Protein AF-A0A7S3EUC6-F1 (afdb_monomer_lite)

Radius of gyration: 15.71 Å; chains: 1; bounding box: 35×32×55 Å

Structure (mmCIF, N/CA/C/O backbone):
data_AF-A0A7S3EUC6-F1
#
_entry.id   AF-A0A7S3EUC6-F1
#
loop_
_atom_site.group_PDB
_atom_site.id
_atom_site.type_symbol
_atom_site.label_atom_id
_atom_site.label_alt_id
_atom_site.label_comp_id
_atom_site.label_asym_id
_atom_site.label_entity_id
_atom_site.label_seq_id
_atom_site.pdbx_PDB_ins_code
_atom_site.Cartn_x
_atom_site.Cartn_y
_atom_site.Cartn_z
_atom_site.occupancy
_atom_site.B_iso_or_equiv
_atom_site.auth_seq_id
_atom_site.auth_comp_id
_atom_site.auth_asym_id
_atom_site.auth_atom_id
_atom_site.pdbx_PDB_model_num
ATOM 1 N N . MET A 1 1 ? 3.595 4.310 39.193 1.00 38.81 1 MET A N 1
ATOM 2 C CA . MET A 1 1 ? 4.071 3.108 38.477 1.00 38.81 1 MET A CA 1
ATOM 3 C C . MET A 1 1 ? 2.846 2.295 38.071 1.00 38.81 1 MET A C 1
ATOM 5 O O . MET A 1 1 ? 2.489 1.336 38.738 1.00 38.81 1 MET A O 1
ATOM 9 N N . GLY A 1 2 ? 2.125 2.775 37.056 1.00 40.50 2 GLY A N 1
ATOM 10 C CA . GLY A 1 2 ? 0.986 2.085 36.451 1.00 40.50 2 GLY A CA 1
ATOM 11 C C . GLY A 1 2 ? 1.440 1.571 35.094 1.00 40.50 2 GLY A C 1
ATOM 12 O O . GLY A 1 2 ? 2.099 2.300 34.361 1.00 40.50 2 GLY A O 1
ATOM 13 N N . LYS A 1 3 ? 1.204 0.290 34.826 1.00 39.81 3 LYS A N 1
ATOM 14 C CA . LYS A 1 3 ? 1.539 -0.349 33.558 1.00 39.81 3 LYS A CA 1
ATOM 15 C C . LYS A 1 3 ? 0.552 0.155 32.504 1.00 39.81 3 LYS A C 1
ATOM 17 O O . LYS A 1 3 ? -0.562 -0.357 32.452 1.00 39.81 3 LYS A O 1
ATOM 22 N N . ASP A 1 4 ? 0.966 1.106 31.676 1.00 42.19 4 ASP A N 1
ATOM 23 C CA . ASP A 1 4 ? 0.314 1.341 30.388 1.00 42.19 4 ASP A CA 1
ATOM 24 C C . ASP A 1 4 ? 0.697 0.172 29.479 1.00 42.19 4 ASP A C 1
ATOM 26 O O . ASP A 1 4 ? 1.687 0.194 28.750 1.00 42.19 4 ASP A O 1
ATOM 30 N N . ALA A 1 5 ? -0.048 -0.924 29.620 1.00 48.75 5 ALA A N 1
ATOM 31 C CA . ALA A 1 5 ? -0.086 -1.955 28.607 1.00 48.75 5 ALA A CA 1
ATOM 32 C C . ALA A 1 5 ? -0.797 -1.328 27.407 1.00 48.75 5 ALA A C 1
ATOM 34 O O . ALA A 1 5 ? -2.018 -1.179 27.412 1.00 48.75 5 ALA A O 1
ATOM 35 N N . THR A 1 6 ? -0.018 -0.924 26.404 1.00 51.03 6 THR A N 1
ATOM 36 C CA . THR A 1 6 ? -0.490 -0.781 25.028 1.00 51.03 6 THR A CA 1
ATOM 37 C C . THR A 1 6 ? -1.442 -1.937 24.757 1.00 51.03 6 THR A C 1
ATOM 39 O O . THR A 1 6 ? -1.061 -3.101 24.896 1.00 51.03 6 THR A O 1
ATOM 42 N N . SER A 1 7 ? -2.703 -1.635 24.456 1.00 51.47 7 SER A N 1
ATOM 43 C CA . SER A 1 7 ? -3.644 -2.635 23.969 1.00 51.47 7 SER A CA 1
ATOM 44 C C . SER A 1 7 ? -2.971 -3.330 22.788 1.00 51.47 7 SER A C 1
ATOM 46 O O . SER A 1 7 ? -2.749 -2.697 21.755 1.00 51.47 7 SER A O 1
ATOM 48 N N . ASN A 1 8 ? -2.560 -4.587 22.965 1.00 54.47 8 ASN A N 1
ATOM 49 C CA . ASN A 1 8 ? -2.047 -5.422 21.886 1.00 54.47 8 ASN A CA 1
ATOM 50 C C . ASN A 1 8 ? -3.229 -5.695 20.953 1.00 54.47 8 ASN A C 1
ATOM 52 O O . ASN A 1 8 ? -3.894 -6.722 21.083 1.00 54.47 8 ASN A O 1
ATOM 56 N N . GLY A 1 9 ? -3.530 -4.726 20.085 1.00 60.31 9 GLY A N 1
ATOM 57 C CA . GLY A 1 9 ? -4.575 -4.840 19.084 1.00 60.31 9 GLY A CA 1
ATOM 58 C C . GLY A 1 9 ? -4.326 -6.101 18.276 1.00 60.31 9 GLY A C 1
ATOM 59 O O . GLY A 1 9 ? -3.192 -6.393 17.878 1.00 60.31 9 GLY A O 1
ATOM 60 N N . THR A 1 10 ? -5.368 -6.900 18.112 1.00 79.38 10 THR A N 1
ATOM 61 C CA . THR A 1 10 ? -5.256 -8.132 17.332 1.00 79.38 10 THR A CA 1
ATOM 62 C C . THR A 1 10 ? -5.448 -7.808 15.856 1.00 79.38 10 THR A C 1
ATOM 64 O O . THR A 1 10 ? -6.075 -6.811 15.503 1.00 79.38 10 THR A O 1
ATOM 67 N N . LEU A 1 11 ? -4.948 -8.666 14.963 1.00 85.31 11 LEU A N 1
ATOM 68 C CA . LEU A 1 11 ? -5.175 -8.501 13.523 1.00 85.31 11 LEU A CA 1
ATOM 69 C C . LEU A 1 11 ? -6.676 -8.399 13.181 1.00 85.31 11 LEU A C 1
ATOM 71 O O . LEU A 1 11 ? -7.027 -7.741 12.211 1.00 85.31 11 LEU A O 1
ATOM 75 N N . GLY A 1 12 ? -7.560 -8.986 13.995 1.00 86.44 12 GLY A N 1
ATOM 76 C CA . GLY A 1 12 ? -9.012 -8.939 13.814 1.00 86.44 12 GLY A CA 1
ATOM 77 C C . GLY A 1 12 ? -9.653 -7.556 13.980 1.00 86.44 12 GLY A C 1
ATOM 78 O O . GLY A 1 12 ? -10.800 -7.387 13.578 1.00 86.44 12 GLY A O 1
ATOM 79 N N . GLU A 1 13 ? -8.938 -6.579 14.540 1.00 88.94 13 GLU A N 1
ATOM 80 C CA . GLU A 1 13 ? -9.437 -5.215 14.774 1.00 88.94 13 GLU A CA 1
ATOM 81 C C . GLU A 1 13 ? -8.955 -4.214 13.713 1.00 88.94 13 GLU A C 1
ATOM 83 O O . GLU A 1 13 ? -9.444 -3.089 13.670 1.00 88.94 13 GLU A O 1
ATOM 88 N N . LEU A 1 14 ? -8.010 -4.611 12.852 1.00 94.88 14 LEU A N 1
ATOM 89 C CA . LEU A 1 14 ? -7.418 -3.738 11.839 1.00 94.88 14 LEU A CA 1
ATOM 90 C C . LEU A 1 14 ? -8.234 -3.740 10.554 1.00 94.88 14 LEU A C 1
ATOM 92 O O . LEU A 1 14 ? -8.537 -4.800 10.023 1.00 94.88 14 LEU A O 1
ATOM 96 N N . THR A 1 15 ? -8.473 -2.566 9.978 1.00 97.06 15 THR A N 1
ATOM 97 C CA . THR A 1 15 ? -8.939 -2.409 8.598 1.00 97.06 15 THR A CA 1
ATOM 98 C C . THR A 1 15 ? -7.741 -2.292 7.659 1.00 97.06 15 THR A C 1
ATOM 100 O O . THR A 1 15 ? -6.996 -1.311 7.694 1.00 97.06 15 THR A O 1
ATOM 103 N N . VAL A 1 16 ? -7.563 -3.286 6.7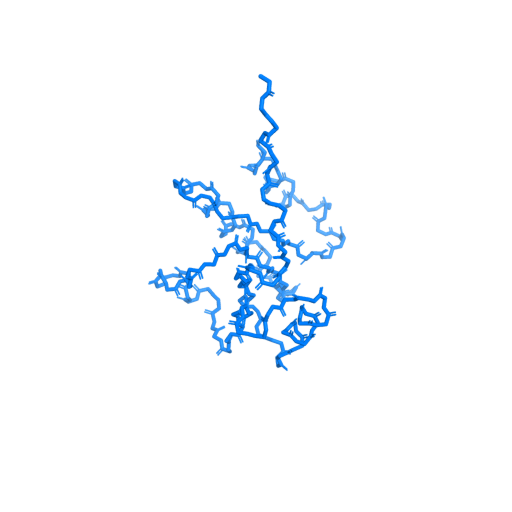90 1.00 96.75 16 VAL A N 1
ATOM 104 C CA . VAL A 1 16 ? -6.480 -3.343 5.801 1.00 96.75 16 VAL A CA 1
ATOM 105 C C . VAL A 1 16 ? -7.027 -3.008 4.421 1.00 96.75 16 VAL A C 1
ATOM 107 O O . VAL A 1 16 ? -7.946 -3.670 3.935 1.00 96.75 16 VAL A O 1
ATOM 110 N N . TYR A 1 17 ? -6.431 -2.016 3.764 1.00 96.75 17 TYR A N 1
ATOM 111 C CA . TYR A 1 17 ? -6.740 -1.672 2.378 1.00 96.75 17 TYR A CA 1
ATOM 112 C C . TYR A 1 17 ? -5.650 -2.183 1.441 1.00 96.75 17 TYR A C 1
ATOM 114 O O . TYR A 1 17 ? -4.504 -1.753 1.549 1.00 96.75 17 TYR A O 1
ATOM 122 N N . ASP A 1 18 ? -6.010 -3.076 0.515 1.00 95.56 18 ASP A N 1
ATOM 123 C CA . ASP A 1 18 ? -5.172 -3.430 -0.634 1.00 95.56 18 ASP A CA 1
ATOM 124 C C . ASP A 1 18 ? -5.826 -2.913 -1.921 1.00 95.56 18 ASP A C 1
ATOM 126 O O . ASP A 1 18 ? -6.868 -3.440 -2.330 1.00 95.56 18 ASP A O 1
ATOM 130 N N . PRO A 1 19 ? -5.237 -1.900 -2.580 1.00 94.69 19 PRO A N 1
ATOM 131 C CA . PRO A 1 19 ? -5.820 -1.307 -3.771 1.00 94.69 19 PRO A CA 1
ATOM 132 C C . PRO A 1 19 ? -5.616 -2.150 -5.039 1.00 94.69 19 PRO A C 1
ATOM 134 O O . PRO A 1 19 ? -6.146 -1.804 -6.093 1.00 94.69 19 PRO A O 1
ATOM 137 N N . TYR A 1 20 ? -4.826 -3.226 -4.982 1.00 92.81 20 TYR A N 1
ATOM 138 C CA . TYR A 1 20 ? -4.527 -4.062 -6.138 1.00 92.81 20 TYR A CA 1
ATOM 139 C C . TYR A 1 20 ? -5.369 -5.336 -6.101 1.00 92.81 20 TYR A C 1
ATOM 141 O O . TYR A 1 20 ? -5.058 -6.332 -5.444 1.00 92.81 20 TYR A O 1
ATOM 149 N N . TYR A 1 21 ? -6.492 -5.303 -6.819 1.00 91.06 21 TYR A N 1
ATOM 150 C CA . TYR A 1 21 ? -7.432 -6.417 -6.856 1.00 91.06 21 TYR A CA 1
ATOM 151 C C . TYR A 1 21 ? -6.819 -7.688 -7.450 1.00 91.06 21 TYR A C 1
ATOM 153 O O . TYR A 1 21 ? -6.329 -7.706 -8.578 1.00 91.06 21 TYR A O 1
ATOM 161 N N . CYS A 1 22 ? -6.906 -8.789 -6.701 1.00 86.62 22 CYS A N 1
ATOM 162 C CA . CYS A 1 22 ? -6.316 -10.080 -7.070 1.00 86.62 22 CYS A CA 1
ATOM 163 C C . CYS A 1 22 ? -7.325 -11.240 -6.991 1.00 86.62 22 CYS A C 1
ATOM 165 O O . CYS A 1 22 ? -6.996 -12.343 -6.538 1.00 86.62 22 CYS A O 1
ATOM 167 N N . GLN A 1 23 ? -8.582 -10.990 -7.383 1.00 90.38 23 GLN A N 1
ATOM 168 C CA . GLN A 1 23 ? -9.667 -11.986 -7.339 1.00 90.38 23 GLN A CA 1
ATOM 169 C C . GLN A 1 23 ? -9.837 -12.610 -5.934 1.00 90.38 23 GLN A C 1
ATOM 171 O O . GLN A 1 23 ? -10.041 -13.816 -5.751 1.00 90.38 23 GLN A O 1
ATOM 176 N N . GLY A 1 24 ? -9.687 -11.768 -4.905 1.00 87.38 24 GLY A N 1
ATOM 177 C CA . GLY A 1 24 ? -9.844 -12.136 -3.497 1.00 87.38 24 GLY A CA 1
ATOM 178 C C . GLY A 1 24 ? -8.702 -12.962 -2.896 1.00 87.38 24 GLY A C 1
ATOM 179 O O . GLY A 1 24 ? -8.850 -13.457 -1.780 1.00 87.38 24 GLY A O 1
ATOM 180 N N . SER A 1 25 ? -7.573 -13.136 -3.591 1.00 91.81 25 SER A N 1
ATOM 181 C CA . SER A 1 25 ? -6.445 -13.929 -3.076 1.00 91.81 25 SER A CA 1
ATOM 182 C C . SER A 1 25 ? -5.836 -13.327 -1.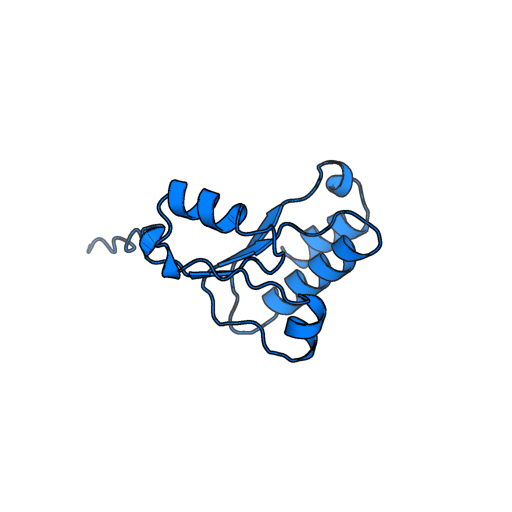809 1.00 91.81 25 SER A C 1
ATOM 184 O O . SER A 1 25 ? -5.644 -14.050 -0.833 1.00 91.81 25 SER A O 1
ATOM 186 N N . VAL A 1 26 ? -5.621 -12.007 -1.779 1.00 92.69 26 VAL A N 1
ATOM 187 C CA . VAL A 1 26 ? -5.103 -11.313 -0.590 1.00 92.69 26 VAL A CA 1
ATOM 188 C C . VAL A 1 26 ? -6.091 -11.402 0.568 1.00 92.69 26 VAL A C 1
ATOM 190 O O . VAL A 1 26 ? -5.690 -11.658 1.697 1.00 92.69 26 VAL A O 1
ATOM 193 N N . ARG A 1 27 ? -7.394 -11.291 0.280 1.00 93.94 27 ARG A N 1
ATOM 194 C CA . ARG A 1 27 ? -8.453 -11.384 1.287 1.00 93.94 27 ARG A CA 1
ATOM 195 C C . ARG A 1 27 ? -8.436 -12.740 1.980 1.00 93.94 27 ARG A C 1
ATOM 197 O O . ARG A 1 27 ? -8.376 -12.794 3.201 1.00 93.94 27 ARG A O 1
ATOM 204 N N . ARG A 1 28 ? -8.389 -13.832 1.206 1.00 95.19 28 ARG A N 1
ATOM 205 C CA . ARG A 1 28 ? -8.264 -15.195 1.754 1.00 95.19 28 ARG A CA 1
ATOM 206 C C . ARG A 1 28 ? -6.988 -15.366 2.580 1.00 95.19 28 ARG A C 1
ATOM 208 O O . ARG A 1 28 ? -7.040 -15.975 3.643 1.00 95.19 28 ARG A O 1
ATOM 215 N N . ALA A 1 29 ? -5.862 -14.828 2.108 1.00 94.44 29 ALA A N 1
ATOM 216 C CA . ALA A 1 29 ? -4.590 -14.921 2.819 1.00 94.44 29 ALA A CA 1
ATOM 217 C C . ALA A 1 29 ? -4.625 -14.183 4.167 1.00 94.44 29 ALA A C 1
ATOM 219 O O . ALA A 1 29 ? -4.258 -14.761 5.185 1.00 94.44 29 ALA A O 1
ATOM 220 N N . LEU A 1 30 ? -5.111 -12.939 4.194 1.00 94.12 30 LEU A N 1
ATOM 221 C CA . LEU A 1 30 ? -5.186 -12.134 5.415 1.00 94.12 30 LEU A CA 1
ATOM 222 C C . LEU A 1 30 ? -6.179 -12.709 6.429 1.00 94.12 30 LEU A C 1
ATOM 224 O O . LEU A 1 30 ? -5.880 -12.748 7.620 1.00 94.12 30 LEU A O 1
ATOM 228 N N . VAL A 1 31 ? -7.323 -13.217 5.968 1.00 94.38 31 VAL A N 1
ATOM 229 C CA . VAL A 1 31 ? -8.288 -13.911 6.836 1.00 94.38 31 VAL A CA 1
ATOM 230 C C . VAL A 1 31 ? -7.671 -15.171 7.436 1.00 94.38 31 VAL A C 1
ATOM 232 O O . VAL A 1 31 ? -7.800 -15.408 8.634 1.00 94.38 31 VAL A O 1
ATOM 235 N N . GLY A 1 32 ? -6.909 -15.932 6.645 1.00 94.88 32 GLY A N 1
ATOM 236 C CA . GLY A 1 32 ? -6.138 -17.075 7.140 1.00 94.88 32 GLY A CA 1
ATOM 237 C C . GLY A 1 32 ? -5.081 -16.714 8.193 1.00 94.88 32 GLY A C 1
ATOM 238 O O . GLY A 1 32 ? -4.725 -17.565 9.003 1.00 94.88 32 GLY A O 1
ATOM 239 N N . LEU A 1 33 ? -4.607 -15.462 8.216 1.00 93.81 33 LEU A N 1
ATOM 240 C CA . LEU A 1 33 ? -3.696 -14.936 9.240 1.00 93.81 33 LEU A CA 1
ATOM 241 C C . LEU A 1 33 ? -4.421 -14.401 10.488 1.00 93.81 33 LEU A C 1
ATOM 243 O O . LEU A 1 33 ? -3.757 -14.095 11.477 1.00 93.81 33 LEU A O 1
ATOM 247 N N . GLY A 1 34 ? -5.755 -14.298 10.465 1.00 94.31 34 GLY A N 1
ATOM 248 C CA . GLY A 1 34 ? -6.574 -13.823 11.585 1.00 94.31 34 GLY A CA 1
ATOM 249 C C . GLY A 1 34 ? -7.191 -12.432 11.405 1.00 94.31 34 GLY A C 1
ATOM 250 O O . GLY A 1 34 ? -7.724 -11.889 12.371 1.00 94.31 34 GLY A O 1
ATOM 251 N N . LEU A 1 35 ? -7.135 -11.843 10.204 1.00 95.19 35 LEU A N 1
ATOM 252 C CA . LEU A 1 35 ? -7.900 -10.633 9.883 1.00 95.19 35 LEU A CA 1
ATOM 253 C C . LEU A 1 35 ? -9.393 -10.969 9.853 1.00 95.19 35 LEU A C 1
ATOM 255 O O . LEU A 1 35 ? -9.794 -11.990 9.291 1.00 95.19 35 LEU A O 1
ATOM 259 N N . ALA A 1 36 ? -10.234 -10.103 10.414 1.00 95.00 36 ALA A N 1
ATOM 260 C CA . ALA A 1 36 ? -11.672 -10.288 10.302 1.00 95.00 36 ALA A CA 1
ATOM 261 C C . ALA A 1 36 ? -12.105 -10.172 8.830 1.00 95.00 36 ALA A C 1
ATOM 263 O O . ALA A 1 36 ? -11.674 -9.276 8.106 1.00 95.00 36 ALA A O 1
ATOM 264 N N . GLU A 1 37 ? -12.987 -11.070 8.388 1.00 91.62 37 GLU A N 1
ATOM 265 C CA . GLU A 1 37 ? -13.474 -11.169 7.003 1.00 91.62 37 GLU A CA 1
ATOM 266 C C . GLU A 1 37 ? -13.894 -9.798 6.431 1.00 91.62 37 GLU A C 1
ATOM 268 O O . GLU A 1 37 ? -13.521 -9.428 5.316 1.00 91.62 37 GLU A O 1
ATOM 273 N N . GLY A 1 38 ? -14.634 -9.001 7.207 1.00 93.12 38 GLY A N 1
ATOM 274 C CA . GLY A 1 38 ? -15.119 -7.674 6.808 1.00 93.12 38 GLY A CA 1
ATOM 275 C C . GLY A 1 38 ? -14.067 -6.560 6.787 1.00 93.12 38 GLY A C 1
ATOM 276 O O . GLY A 1 38 ? -14.359 -5.477 6.294 1.00 93.12 38 GLY A O 1
ATOM 277 N N . CYS A 1 39 ? -12.857 -6.810 7.282 1.00 95.38 39 CYS A N 1
ATOM 278 C CA . CYS A 1 39 ? -11.832 -5.789 7.488 1.00 95.38 39 CYS A CA 1
ATOM 279 C C . CYS A 1 39 ? -10.758 -5.752 6.387 1.00 95.38 39 CYS A C 1
ATOM 281 O O . CYS A 1 39 ? -9.787 -5.009 6.491 1.00 95.38 39 CYS A O 1
ATOM 283 N N . CYS A 1 40 ? -10.921 -6.533 5.316 1.00 95.44 40 CYS A N 1
ATOM 284 C CA . CYS A 1 40 ? -10.085 -6.449 4.118 1.00 95.44 40 CYS A CA 1
ATOM 285 C C . CYS A 1 40 ? -10.824 -5.702 3.001 1.00 95.44 40 CYS A C 1
ATOM 287 O O . CYS A 1 40 ? -11.773 -6.232 2.414 1.00 95.44 40 CYS A O 1
ATOM 289 N N . LEU A 1 41 ? -10.362 -4.492 2.686 1.00 95.75 41 LEU A N 1
ATOM 290 C CA . LEU A 1 41 ? -10.859 -3.671 1.586 1.00 95.75 41 LEU A CA 1
ATOM 291 C C . LEU A 1 41 ? -10.044 -3.988 0.320 1.00 95.75 41 LEU A C 1
ATOM 293 O O . LEU A 1 41 ? -8.875 -3.623 0.226 1.00 95.75 41 LEU A O 1
ATOM 297 N N . ASN A 1 42 ? -10.646 -4.699 -0.637 1.00 94.75 42 ASN A N 1
ATOM 298 C CA . ASN A 1 42 ? -10.026 -5.071 -1.917 1.00 94.75 42 ASN A CA 1
ATOM 299 C C . ASN A 1 42 ? -11.099 -5.124 -3.018 1.00 94.75 42 ASN A C 1
ATOM 301 O O . ASN A 1 42 ? -11.653 -6.183 -3.322 1.00 94.75 42 ASN A O 1
ATOM 305 N N . SER A 1 43 ? -11.441 -3.959 -3.566 1.00 93.75 43 SER A N 1
ATOM 306 C CA . SER A 1 43 ? -12.401 -3.779 -4.662 1.00 93.75 43 SER A CA 1
ATOM 307 C C . SER A 1 43 ? -11.696 -3.817 -6.020 1.00 93.75 43 SER A C 1
ATOM 309 O O . SER A 1 43 ? -10.529 -3.450 -6.138 1.00 93.75 43 SER A O 1
ATOM 311 N N . ASN A 1 44 ? -12.401 -4.265 -7.064 1.00 94.69 44 ASN A N 1
ATOM 312 C CA . ASN A 1 44 ? -11.896 -4.240 -8.440 1.00 94.69 44 ASN A CA 1
ATOM 313 C C . ASN A 1 44 ? -12.014 -2.828 -9.035 1.00 94.69 44 ASN A C 1
ATOM 315 O O . ASN A 1 44 ? -12.885 -2.562 -9.863 1.00 94.69 44 ASN A O 1
ATOM 319 N N . GLU A 1 45 ? -11.171 -1.922 -8.553 1.00 94.31 45 GLU A N 1
ATOM 320 C CA . GLU A 1 45 ? -11.147 -0.507 -8.918 1.00 94.31 45 GLU A CA 1
ATOM 321 C C . GLU A 1 45 ? -9.737 -0.087 -9.353 1.00 94.31 45 GLU A C 1
ATOM 323 O O . GLU A 1 45 ? -8.739 -0.709 -8.986 1.00 94.31 45 GLU A O 1
ATOM 328 N N . ASP A 1 46 ? -9.638 0.984 -10.145 1.00 94.06 46 ASP A N 1
ATOM 329 C CA . ASP A 1 46 ? -8.340 1.562 -10.496 1.00 94.06 46 ASP A CA 1
ATOM 330 C C . ASP A 1 46 ? -7.807 2.400 -9.327 1.00 94.06 46 ASP A C 1
ATOM 332 O O . ASP A 1 46 ? -8.344 3.462 -9.002 1.00 94.06 46 ASP A O 1
ATOM 336 N N . PHE A 1 47 ? -6.722 1.929 -8.713 1.00 94.12 47 PHE A N 1
ATOM 337 C CA . PHE A 1 47 ? -6.099 2.590 -7.569 1.00 94.12 47 PHE A CA 1
ATOM 338 C C . PHE A 1 47 ? -5.741 4.056 -7.828 1.00 94.12 47 PHE A C 1
ATOM 340 O O . PHE A 1 47 ? -5.957 4.914 -6.970 1.00 94.12 47 PHE A O 1
ATOM 347 N N . TYR A 1 48 ? -5.183 4.361 -8.999 1.00 93.88 48 TYR A N 1
ATOM 348 C CA . TYR A 1 48 ? -4.716 5.707 -9.300 1.00 93.88 48 TYR A CA 1
ATOM 349 C C . TYR A 1 48 ? -5.893 6.667 -9.438 1.00 93.88 48 TYR A C 1
ATOM 351 O O . TYR A 1 48 ? -5.844 7.765 -8.892 1.00 93.88 48 TYR A O 1
ATOM 359 N N . GLN A 1 49 ? -6.983 6.225 -10.067 1.00 96.56 49 GLN A N 1
ATOM 360 C CA . GLN A 1 49 ? -8.217 7.006 -10.131 1.00 96.56 49 GLN A CA 1
ATOM 361 C C . GLN A 1 49 ? -8.839 7.222 -8.748 1.00 96.56 49 GLN A C 1
ATOM 363 O O . GLN A 1 49 ? -9.371 8.299 -8.482 1.00 96.56 49 GLN A O 1
ATOM 368 N N . VAL A 1 50 ? -8.788 6.221 -7.863 1.00 96.50 50 VAL A N 1
ATOM 369 C CA . VAL A 1 50 ? -9.266 6.351 -6.476 1.00 96.50 50 VAL A CA 1
ATOM 370 C C . VAL A 1 50 ? -8.468 7.423 -5.728 1.00 96.50 50 VAL A C 1
ATOM 372 O O . VAL A 1 50 ? -9.058 8.259 -5.040 1.00 96.50 50 VAL A O 1
ATOM 375 N N . VAL A 1 51 ? -7.142 7.452 -5.898 1.00 95.19 51 VAL A N 1
ATOM 376 C CA . VAL A 1 51 ? -6.272 8.484 -5.310 1.00 95.19 51 VAL A CA 1
ATOM 377 C C . VAL A 1 51 ? -6.561 9.864 -5.901 1.00 95.19 51 VAL A C 1
ATOM 379 O O . VAL A 1 51 ? -6.773 10.806 -5.141 1.00 95.19 51 VAL A O 1
ATOM 382 N N . GLU A 1 52 ? -6.630 9.989 -7.229 1.00 96.12 52 GLU A N 1
ATOM 383 C CA . GLU A 1 52 ? -6.900 11.258 -7.926 1.00 96.12 52 GLU A CA 1
ATOM 384 C C . GLU A 1 52 ? -8.247 11.876 -7.525 1.00 96.12 52 GLU A C 1
ATOM 386 O O . GLU A 1 52 ? -8.365 13.094 -7.409 1.00 96.12 52 GLU A O 1
ATOM 391 N N . LYS A 1 53 ? -9.260 11.043 -7.260 1.00 97.06 53 LYS A N 1
ATOM 392 C CA . LYS A 1 53 ? -10.591 11.480 -6.810 1.00 97.06 53 LYS A CA 1
ATOM 393 C C . LYS A 1 53 ? -10.672 11.764 -5.307 1.00 97.06 53 LYS A C 1
ATOM 395 O O . LYS A 1 53 ? -11.730 12.174 -4.839 1.00 97.06 53 LYS A O 1
ATOM 400 N N . GLY A 1 54 ? -9.610 11.505 -4.540 1.00 94.88 54 GLY A N 1
ATOM 401 C CA . GLY A 1 54 ? -9.650 11.585 -3.077 1.00 94.88 54 GLY A CA 1
ATOM 402 C C . GLY A 1 54 ? -10.608 10.568 -2.445 1.00 94.88 54 GLY A C 1
ATOM 403 O O . GLY A 1 54 ? -11.122 10.803 -1.358 1.00 94.88 54 GLY A O 1
ATOM 404 N N . ALA A 1 55 ? -10.859 9.448 -3.125 1.00 96.31 55 ALA A N 1
ATOM 405 C CA . ALA A 1 55 ? -11.840 8.432 -2.743 1.00 96.31 55 ALA A CA 1
ATOM 406 C C . ALA A 1 55 ? -11.208 7.230 -2.018 1.00 96.31 55 ALA A C 1
ATOM 408 O O . ALA A 1 55 ? -11.826 6.173 -1.912 1.00 96.31 55 ALA A O 1
ATOM 409 N N . VAL A 1 56 ? -9.963 7.365 -1.547 1.00 95.31 56 VAL A N 1
ATOM 410 C CA . VAL A 1 56 ? -9.284 6.312 -0.782 1.00 95.31 56 VAL A CA 1
ATOM 411 C C . VAL A 1 56 ? -10.105 6.025 0.483 1.00 95.31 56 VAL A C 1
ATOM 413 O O . VAL A 1 56 ? -10.321 6.952 1.267 1.00 95.31 56 VAL A O 1
ATOM 416 N N . PRO A 1 57 ? -10.562 4.779 0.707 1.00 96.19 57 PRO A N 1
ATOM 417 C CA . PRO A 1 57 ? -11.386 4.460 1.867 1.00 9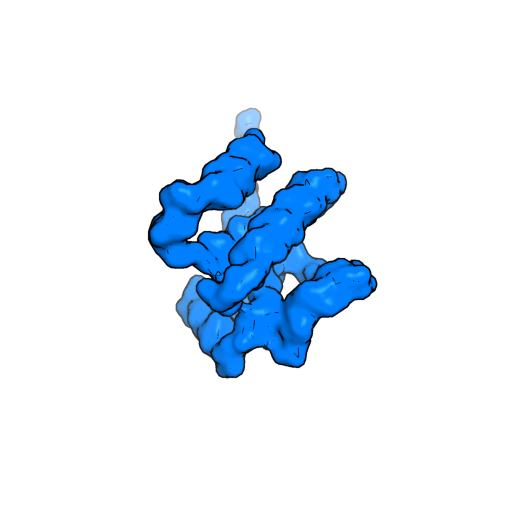6.19 57 PRO A CA 1
ATOM 418 C C . PRO A 1 57 ? -10.594 4.656 3.163 1.00 96.19 57 PRO A C 1
ATOM 420 O O . PRO A 1 57 ? -9.370 4.529 3.168 1.00 96.19 57 PRO A O 1
ATOM 423 N N . ALA A 1 58 ? -11.277 4.934 4.274 1.00 95.94 58 ALA A N 1
ATOM 424 C CA . ALA A 1 58 ? -10.636 4.956 5.587 1.00 95.94 58 ALA A CA 1
ATOM 425 C C . ALA A 1 58 ? -10.116 3.551 5.947 1.00 95.94 58 ALA A C 1
ATOM 427 O O . ALA A 1 58 ? -10.819 2.561 5.753 1.00 95.94 58 ALA A O 1
ATOM 428 N N . HIS A 1 59 ? -8.878 3.470 6.432 1.00 96.56 59 HIS A N 1
ATOM 429 C CA . HIS A 1 59 ? -8.211 2.222 6.801 1.00 96.56 59 HIS A CA 1
ATOM 430 C C . HIS A 1 59 ? -7.080 2.492 7.794 1.00 96.56 59 HIS A C 1
ATOM 432 O O . HIS A 1 59 ? -6.557 3.607 7.849 1.00 96.56 59 HIS A O 1
ATOM 438 N N . ASP A 1 60 ? -6.679 1.454 8.523 1.00 96.69 60 ASP A N 1
ATOM 439 C CA . ASP A 1 60 ? -5.599 1.518 9.509 1.00 96.69 60 ASP A CA 1
ATOM 440 C C . ASP A 1 60 ? -4.236 1.222 8.878 1.00 96.69 60 ASP A C 1
ATOM 442 O O . ASP A 1 60 ? -3.223 1.779 9.294 1.00 96.69 60 ASP A O 1
ATOM 446 N N . VAL A 1 61 ? -4.197 0.351 7.860 1.00 96.19 61 VAL A N 1
ATOM 447 C CA . VAL A 1 61 ? -2.962 -0.041 7.162 1.00 96.19 61 VAL A CA 1
ATOM 448 C C . VAL A 1 61 ? -3.204 -0.167 5.661 1.00 96.19 61 VAL A C 1
ATOM 450 O O . VAL A 1 61 ? -4.156 -0.817 5.223 1.00 96.19 61 VAL A O 1
ATOM 453 N N . LEU A 1 62 ? -2.318 0.428 4.863 1.00 96.94 62 LEU A N 1
ATOM 454 C CA . LEU A 1 62 ? -2.286 0.245 3.412 1.00 96.94 62 LEU A CA 1
ATOM 455 C C . LEU A 1 62 ? -1.353 -0.923 3.057 1.00 96.94 62 LEU A C 1
ATOM 457 O O . LEU A 1 62 ? -0.148 -0.839 3.273 1.00 96.94 62 LEU A O 1
ATOM 461 N N . LEU A 1 63 ? -1.876 -2.000 2.480 1.00 95.81 63 LEU A N 1
ATOM 462 C CA . LEU A 1 63 ? -1.094 -3.125 1.966 1.00 95.81 63 LEU A CA 1
ATOM 463 C C . LEU A 1 63 ? -0.960 -2.995 0.452 1.00 95.81 63 LEU A C 1
ATOM 465 O O . LEU A 1 63 ? -1.957 -2.936 -0.249 1.00 95.81 63 LEU A O 1
ATOM 469 N N . THR A 1 64 ? 0.258 -2.958 -0.079 1.00 91.62 64 THR A N 1
ATOM 470 C CA . THR A 1 64 ? 0.465 -2.729 -1.514 1.00 91.62 64 THR A CA 1
ATOM 471 C C . THR A 1 64 ? 1.221 -3.874 -2.167 1.00 91.62 64 THR A C 1
ATOM 473 O O . THR A 1 64 ? 2.315 -4.249 -1.743 1.00 91.62 64 THR A O 1
ATOM 476 N N . ASN A 1 65 ? 0.632 -4.400 -3.239 1.00 85.38 65 ASN A N 1
ATOM 477 C CA . ASN A 1 65 ? 1.239 -5.362 -4.148 1.00 85.38 65 ASN A CA 1
ATOM 478 C C . ASN A 1 65 ? 1.011 -4.914 -5.607 1.00 85.38 65 ASN A C 1
ATOM 480 O O . ASN A 1 65 ? 0.136 -5.450 -6.291 1.00 85.38 65 ASN A O 1
ATOM 484 N N . PRO A 1 66 ? 1.719 -3.869 -6.075 1.00 81.19 66 PRO A N 1
ATOM 485 C CA . PRO A 1 66 ? 1.450 -3.276 -7.379 1.00 81.19 66 PRO A CA 1
ATOM 486 C C . PRO A 1 66 ? 1.789 -4.221 -8.536 1.00 81.19 66 PRO A C 1
ATOM 488 O O . PRO A 1 66 ? 2.693 -5.051 -8.419 1.00 81.19 66 PRO A O 1
ATOM 491 N N . PRO A 1 67 ? 1.195 -4.007 -9.723 1.00 83.00 67 PRO A N 1
ATOM 492 C CA . PRO A 1 67 ? 1.769 -4.494 -10.964 1.00 83.00 67 PRO A CA 1
ATOM 493 C C . PRO A 1 67 ? 3.223 -4.031 -11.090 1.00 83.00 67 PRO A C 1
ATOM 495 O O . PRO A 1 67 ? 3.551 -2.855 -10.933 1.00 83.00 67 PRO A O 1
ATOM 498 N N . TYR A 1 68 ? 4.121 -4.960 -11.400 1.00 84.69 68 TYR A N 1
ATOM 499 C CA . TYR A 1 68 ? 5.553 -4.680 -11.505 1.00 84.69 68 TYR A CA 1
ATOM 500 C C . TYR A 1 68 ? 5.994 -4.251 -12.913 1.00 84.69 68 TYR A C 1
ATOM 502 O O . TYR A 1 68 ? 7.189 -4.285 -13.209 1.00 84.69 68 TYR A O 1
ATOM 510 N N . SER A 1 69 ? 5.071 -3.847 -13.776 1.00 84.19 69 SER A N 1
ATOM 511 C CA . SER A 1 69 ? 5.343 -3.384 -15.138 1.00 84.19 69 SER A CA 1
ATOM 512 C C . SER A 1 69 ? 5.319 -1.858 -15.239 1.00 84.19 69 SER A C 1
ATOM 514 O O . SER A 1 69 ? 4.690 -1.187 -14.426 1.00 84.19 69 SER A O 1
ATOM 516 N N . GLY A 1 70 ? 5.990 -1.314 -16.258 1.00 88.62 70 GLY A N 1
ATOM 517 C CA . GLY A 1 70 ? 5.966 0.117 -16.581 1.00 88.62 70 GLY A CA 1
ATOM 518 C C . GLY A 1 70 ? 6.236 1.028 -15.380 1.00 88.62 70 GLY A C 1
ATOM 519 O O . GLY A 1 70 ? 7.076 0.729 -14.531 1.00 88.62 70 GLY A O 1
ATOM 520 N N . GLU A 1 71 ? 5.463 2.110 -15.297 1.00 91.19 71 GLU A N 1
ATOM 521 C CA . GLU A 1 71 ? 5.644 3.186 -14.312 1.00 91.19 71 GLU A CA 1
ATOM 522 C C . GLU A 1 71 ? 4.880 2.965 -12.994 1.00 91.19 71 GLU A C 1
ATOM 524 O O . GLU A 1 71 ? 4.829 3.850 -12.136 1.00 91.19 71 GLU A O 1
ATOM 529 N N . HIS A 1 72 ? 4.259 1.794 -12.804 1.00 92.50 72 HIS A N 1
ATOM 530 C CA . HIS A 1 72 ? 3.407 1.522 -11.642 1.00 92.50 72 HIS A CA 1
ATOM 531 C C . HIS A 1 72 ? 4.154 1.646 -10.307 1.00 92.50 72 HIS A C 1
ATOM 533 O O . HIS A 1 72 ? 3.587 2.127 -9.324 1.00 92.50 72 HIS A O 1
ATOM 539 N N . LYS A 1 73 ? 5.439 1.271 -10.282 1.00 93.44 73 LYS A N 1
ATOM 540 C CA . LYS A 1 73 ? 6.303 1.334 -9.093 1.00 93.44 73 LYS A CA 1
ATOM 541 C C . LYS A 1 73 ? 6.560 2.779 -8.695 1.00 93.44 73 LYS A C 1
ATOM 543 O O . LYS A 1 73 ? 6.311 3.144 -7.557 1.00 93.44 73 LYS A O 1
ATOM 548 N N . GLN A 1 74 ? 7.031 3.597 -9.634 1.00 94.38 74 GLN A N 1
ATOM 549 C CA . GLN A 1 74 ? 7.372 4.998 -9.408 1.00 94.38 74 GLN A CA 1
ATOM 550 C C . GLN A 1 74 ? 6.136 5.770 -8.944 1.00 94.38 74 GLN A C 1
ATOM 552 O O . GLN A 1 74 ? 6.198 6.476 -7.940 1.00 94.38 74 GLN A O 1
ATOM 557 N N . ARG A 1 75 ? 4.991 5.559 -9.613 1.00 94.94 75 ARG A N 1
ATOM 558 C CA . ARG A 1 75 ? 3.713 6.163 -9.211 1.00 94.94 75 ARG A CA 1
ATOM 559 C C . ARG A 1 75 ? 3.299 5.733 -7.806 1.00 94.94 75 ARG A C 1
ATOM 561 O O . ARG A 1 75 ? 2.903 6.584 -7.018 1.00 94.94 75 ARG A O 1
ATOM 568 N N . LEU A 1 76 ? 3.405 4.443 -7.474 1.00 95.44 76 LEU A N 1
ATOM 569 C CA . LEU A 1 76 ? 3.084 3.967 -6.128 1.00 95.44 76 LEU A CA 1
ATOM 570 C C . LEU A 1 76 ? 3.994 4.609 -5.073 1.00 95.44 76 LEU A C 1
ATOM 572 O O . LEU A 1 76 ? 3.485 5.116 -4.082 1.00 95.44 76 LEU A O 1
ATOM 576 N N . LEU A 1 77 ? 5.313 4.604 -5.278 1.00 95.69 77 LEU A N 1
ATOM 577 C CA . LEU A 1 77 ? 6.263 5.187 -4.325 1.00 95.69 77 LEU A CA 1
ATOM 578 C C . LEU A 1 77 ? 5.979 6.676 -4.092 1.00 95.69 77 LEU A C 1
ATOM 580 O O . LEU A 1 77 ? 5.995 7.125 -2.949 1.00 95.69 77 LEU A O 1
ATOM 584 N N . GLN A 1 78 ? 5.649 7.418 -5.154 1.00 96.44 78 GLN A N 1
ATOM 585 C CA . GLN A 1 78 ? 5.257 8.821 -5.044 1.00 96.44 78 GLN A CA 1
ATOM 586 C C . GLN A 1 78 ? 3.972 8.991 -4.220 1.00 96.44 78 GLN A C 1
ATOM 588 O O . GLN A 1 78 ? 3.946 9.788 -3.288 1.00 96.44 78 GLN A O 1
ATOM 593 N N . ILE A 1 79 ? 2.939 8.184 -4.492 1.00 96.00 79 ILE A N 1
ATOM 594 C CA . ILE A 1 79 ? 1.687 8.193 -3.719 1.00 96.00 79 ILE A CA 1
ATOM 595 C C . ILE A 1 79 ? 1.946 7.889 -2.240 1.00 96.00 79 ILE A C 1
ATOM 597 O O . ILE A 1 79 ? 1.358 8.531 -1.372 1.00 96.00 79 ILE A O 1
ATOM 601 N N . LEU A 1 80 ? 2.818 6.925 -1.935 1.00 96.44 80 LEU A N 1
ATOM 602 C CA . LEU A 1 80 ? 3.173 6.594 -0.557 1.00 96.44 80 LEU A CA 1
ATOM 603 C C . LEU A 1 80 ? 3.840 7.785 0.141 1.00 96.44 80 LEU A C 1
ATOM 605 O O . LEU A 1 80 ? 3.394 8.152 1.224 1.00 96.44 80 LEU A O 1
ATOM 609 N N . LEU A 1 81 ? 4.827 8.435 -0.489 1.00 97.06 81 LEU A N 1
ATOM 610 C CA . LEU A 1 81 ? 5.470 9.636 0.065 1.00 97.06 81 LEU A CA 1
ATOM 611 C C . LEU A 1 81 ? 4.467 10.764 0.309 1.00 97.06 81 LEU A C 1
ATOM 613 O O . LEU A 1 81 ? 4.447 11.350 1.390 1.00 97.06 81 LEU A O 1
ATOM 617 N N . ASP A 1 82 ? 3.609 11.051 -0.667 1.00 95.62 82 ASP A N 1
ATOM 618 C CA . ASP A 1 82 ? 2.634 12.136 -0.554 1.00 95.62 82 ASP A CA 1
ATOM 619 C C . ASP A 1 82 ? 1.622 11.876 0.564 1.00 95.62 82 ASP A C 1
ATOM 621 O O . ASP A 1 82 ? 1.232 12.805 1.269 1.00 95.62 82 ASP A O 1
ATOM 625 N N . ARG A 1 83 ? 1.249 10.612 0.793 1.00 94.12 83 ARG A N 1
ATOM 626 C CA . ARG A 1 83 ? 0.411 10.221 1.934 1.00 94.12 83 ARG A CA 1
ATOM 627 C C . ARG A 1 83 ? 1.134 10.361 3.271 1.00 94.12 83 ARG A C 1
ATOM 629 O O . ARG A 1 83 ? 0.514 10.817 4.224 1.00 94.12 83 ARG A O 1
ATOM 636 N N . GLN A 1 84 ? 2.421 10.019 3.357 1.00 95.44 84 GLN A N 1
ATOM 637 C CA . GLN A 1 84 ? 3.192 10.179 4.602 1.00 95.44 84 GLN A CA 1
ATOM 638 C C . GLN A 1 84 ? 3.425 11.646 4.988 1.00 95.44 84 GLN A C 1
ATOM 640 O O . GLN A 1 84 ? 3.699 11.940 6.145 1.00 95.44 84 GLN A O 1
ATOM 645 N N . ARG A 1 85 ? 3.280 12.578 4.042 1.00 94.50 85 ARG A N 1
ATOM 646 C CA . ARG A 1 85 ? 3.359 14.026 4.291 1.00 94.50 85 ARG A CA 1
ATOM 647 C C . ARG A 1 85 ? 2.044 14.629 4.800 1.00 94.50 85 ARG A C 1
ATOM 649 O O . ARG A 1 85 ? 2.004 15.819 5.109 1.00 94.50 85 ARG A O 1
ATOM 656 N N . GLN A 1 86 ? 0.961 13.852 4.856 1.00 91.56 86 GLN A N 1
ATOM 657 C CA . GLN A 1 86 ? -0.331 14.326 5.353 1.00 91.56 86 GLN A CA 1
ATOM 658 C C . GLN A 1 86 ? -0.343 14.394 6.890 1.00 91.56 86 GLN A C 1
ATOM 660 O O . GLN A 1 86 ? 0.355 13.618 7.538 1.00 91.56 86 GLN A O 1
ATOM 665 N N . PRO A 1 87 ? -1.170 15.269 7.501 1.00 91.75 87 PRO A N 1
ATOM 666 C CA . PRO A 1 87 ? -1.243 15.391 8.961 1.00 91.75 87 PRO A CA 1
ATOM 667 C C . PRO A 1 87 ? -1.624 14.090 9.681 1.00 91.75 87 PRO A C 1
ATOM 669 O O . PRO A 1 87 ? -1.165 13.840 10.792 1.00 91.75 87 PRO A O 1
ATOM 672 N N . ALA A 1 88 ? -2.472 13.272 9.054 1.00 89.94 88 ALA A N 1
ATOM 673 C CA . ALA A 1 88 ? -2.850 11.955 9.544 1.00 89.94 88 ALA A CA 1
ATOM 674 C C . ALA A 1 88 ? -2.078 10.889 8.761 1.00 89.94 88 ALA A C 1
ATOM 676 O O . ALA A 1 88 ? -2.438 10.540 7.635 1.00 89.94 88 ALA A O 1
ATOM 677 N N . VAL A 1 89 ? -1.000 10.391 9.360 1.00 93.19 89 VAL A N 1
ATOM 678 C CA . VAL A 1 89 ? -0.139 9.384 8.742 1.00 93.19 89 VAL A CA 1
ATOM 679 C C . VAL A 1 89 ? -0.764 8.002 8.901 1.00 93.19 89 VAL A C 1
ATOM 681 O O . VAL A 1 89 ? -1.049 7.565 10.013 1.00 93.19 89 VAL A O 1
ATOM 684 N N . VAL A 1 90 ? -0.938 7.302 7.780 1.00 94.94 90 VAL A N 1
ATOM 685 C CA . VAL A 1 90 ? -1.371 5.900 7.759 1.00 94.94 90 VAL A CA 1
ATOM 686 C C . VAL A 1 90 ? -0.163 5.018 7.437 1.00 94.94 90 VAL A C 1
ATOM 688 O O . VAL A 1 90 ? 0.481 5.255 6.408 1.00 94.94 90 VAL A O 1
ATOM 691 N N . PRO A 1 91 ? 0.175 4.017 8.270 1.00 96.06 91 PRO A N 1
ATOM 692 C CA . PRO A 1 91 ? 1.270 3.100 7.980 1.00 96.06 91 PRO A CA 1
ATOM 693 C C . PRO A 1 91 ? 0.971 2.245 6.744 1.00 96.06 91 PRO A C 1
ATOM 695 O O . PRO A 1 91 ? -0.183 1.975 6.397 1.00 96.06 91 PRO A O 1
ATOM 698 N N . PHE A 1 92 ? 2.028 1.782 6.080 1.00 97.06 92 PHE A N 1
ATOM 699 C CA . PHE A 1 92 ? 1.901 0.945 4.894 1.00 97.06 92 PHE A CA 1
ATOM 700 C C . PHE A 1 92 ? 2.852 -0.250 4.910 1.00 97.06 92 PHE A C 1
ATOM 702 O O . PHE A 1 92 ? 3.922 -0.229 5.516 1.00 97.06 92 PHE A O 1
ATOM 709 N N . LEU A 1 93 ? 2.454 -1.288 4.181 1.00 96.19 93 LEU A N 1
ATOM 710 C CA . LEU A 1 93 ? 3.240 -2.467 3.858 1.00 96.19 93 LEU A CA 1
ATOM 711 C C . LEU A 1 93 ? 3.464 -2.480 2.345 1.00 96.19 93 LEU A C 1
ATOM 713 O O . LEU A 1 93 ? 2.517 -2.398 1.557 1.00 96.19 93 LEU A O 1
ATOM 717 N N . LEU A 1 94 ? 4.726 -2.561 1.933 1.00 94.12 94 LEU A N 1
ATOM 718 C CA . LEU A 1 94 ? 5.127 -2.444 0.535 1.00 94.12 94 LEU A CA 1
ATOM 719 C C . LEU A 1 94 ? 5.815 -3.724 0.063 1.00 94.12 94 LEU A C 1
ATOM 721 O O . LEU A 1 94 ? 6.944 -4.008 0.458 1.00 94.12 94 LEU A O 1
ATOM 725 N N . LEU A 1 95 ? 5.142 -4.484 -0.806 1.00 91.50 95 LEU A N 1
ATOM 726 C CA . LEU A 1 95 ? 5.711 -5.674 -1.430 1.00 91.50 95 LEU A CA 1
ATOM 727 C C . LEU A 1 95 ? 6.354 -5.320 -2.774 1.00 91.50 95 LEU A C 1
ATOM 729 O O . LEU A 1 95 ? 5.669 -4.967 -3.735 1.00 91.50 95 LEU A O 1
ATOM 733 N N . MET A 1 96 ? 7.680 -5.452 -2.845 1.00 90.44 96 MET A N 1
ATOM 734 C CA . MET A 1 96 ? 8.478 -5.043 -4.001 1.00 90.44 96 MET A CA 1
ATOM 735 C C . MET A 1 96 ? 9.531 -6.093 -4.392 1.00 90.44 96 MET A C 1
ATOM 737 O O . MET A 1 96 ? 10.157 -6.691 -3.516 1.00 90.44 96 MET A O 1
ATOM 741 N N . PRO A 1 97 ? 9.783 -6.302 -5.700 1.00 90.00 97 PRO A N 1
ATOM 742 C CA . PRO A 1 97 ? 10.884 -7.129 -6.178 1.00 90.00 97 PRO A CA 1
ATOM 743 C C . PRO A 1 97 ? 12.242 -6.652 -5.662 1.00 90.00 97 PRO A C 1
ATOM 745 O O . PRO A 1 97 ? 12.539 -5.463 -5.709 1.00 90.00 97 PRO A O 1
ATOM 748 N N . ALA A 1 98 ? 13.119 -7.580 -5.277 1.00 92.31 98 ALA A N 1
ATOM 749 C CA . ALA A 1 98 ? 14.417 -7.244 -4.687 1.00 92.31 98 ALA A CA 1
ATOM 750 C C . ALA A 1 98 ? 15.299 -6.336 -5.569 1.00 92.31 98 ALA A C 1
ATOM 752 O O . ALA A 1 98 ? 16.017 -5.483 -5.048 1.00 92.31 98 ALA A O 1
ATOM 753 N N . TRP A 1 99 ? 15.222 -6.463 -6.900 1.00 92.94 99 TRP A N 1
ATOM 754 C CA . TRP A 1 99 ? 16.024 -5.662 -7.836 1.00 92.94 99 TRP A CA 1
ATOM 755 C C . TRP A 1 99 ? 15.731 -4.157 -7.764 1.00 92.94 99 TRP A C 1
ATOM 757 O O . TRP A 1 99 ? 16.586 -3.355 -8.135 1.00 92.94 99 TRP A O 1
ATOM 767 N N . LEU A 1 100 ? 14.560 -3.758 -7.252 1.00 93.44 100 LEU A N 1
ATOM 768 C CA . LEU A 1 100 ? 14.226 -2.351 -7.032 1.00 93.44 100 LEU A CA 1
ATOM 769 C C . LEU A 1 100 ? 15.202 -1.663 -6.088 1.00 93.44 100 LEU A C 1
ATOM 771 O O . LEU A 1 100 ? 15.460 -0.477 -6.269 1.00 93.44 100 LEU A O 1
ATOM 775 N N . SER A 1 101 ? 15.780 -2.402 -5.139 1.00 93.00 101 SER A N 1
ATOM 776 C CA . SER A 1 101 ? 16.720 -1.857 -4.155 1.00 93.00 101 SER A CA 1
ATOM 777 C C . SER A 1 101 ? 17.934 -1.164 -4.786 1.00 93.00 101 SER A C 1
ATOM 779 O O . SER A 1 101 ? 18.460 -0.202 -4.229 1.00 93.00 101 SER A O 1
ATOM 781 N N . ALA A 1 102 ? 18.340 -1.604 -5.980 1.00 95.12 102 ALA A N 1
ATOM 782 C CA . ALA A 1 102 ? 19.461 -1.043 -6.725 1.00 95.12 102 ALA A CA 1
ATOM 783 C C . ALA A 1 102 ? 19.086 0.191 -7.568 1.00 95.12 102 ALA A C 1
ATOM 785 O O . ALA A 1 102 ? 19.957 0.822 -8.164 1.00 95.12 102 ALA A O 1
ATOM 786 N N . THR A 1 103 ? 17.801 0.538 -7.659 1.00 95.25 103 THR A N 1
ATOM 787 C CA . THR A 1 103 ? 17.331 1.630 -8.518 1.00 95.25 103 THR A CA 1
ATOM 788 C C . THR A 1 103 ? 17.444 2.987 -7.828 1.00 95.25 103 THR A C 1
ATOM 790 O O . THR A 1 103 ? 17.257 3.114 -6.617 1.00 95.25 103 THR A O 1
ATOM 793 N N . HIS A 1 104 ? 17.694 4.037 -8.614 1.00 95.50 104 HIS A N 1
ATOM 794 C CA . HIS A 1 104 ? 17.806 5.397 -8.083 1.00 95.50 104 HIS A CA 1
ATOM 795 C C . HIS A 1 104 ? 16.506 5.884 -7.423 1.00 95.50 104 HIS A C 1
ATOM 797 O O . HIS A 1 104 ? 16.535 6.503 -6.362 1.00 95.50 104 HIS A O 1
ATOM 803 N N . TYR A 1 105 ? 15.352 5.582 -8.021 1.00 94.44 105 TYR A N 1
ATOM 804 C CA . TYR A 1 105 ? 14.067 6.026 -7.484 1.00 94.44 105 TYR A CA 1
ATOM 805 C C . TYR A 1 105 ? 13.697 5.310 -6.176 1.00 94.44 105 TYR A C 1
ATOM 807 O O . TYR A 1 105 ? 13.056 5.918 -5.326 1.00 94.44 105 TYR A O 1
ATOM 815 N N . TRP A 1 106 ? 14.155 4.072 -5.958 1.00 95.56 106 TRP A N 1
ATOM 816 C CA . TRP A 1 106 ? 14.044 3.421 -4.651 1.00 95.56 106 TRP A CA 1
ATOM 817 C C . TRP A 1 106 ? 14.915 4.101 -3.591 1.00 95.56 106 TRP A C 1
ATOM 819 O O . TRP A 1 106 ? 14.440 4.388 -2.497 1.00 95.56 106 TRP A O 1
ATOM 829 N N . GLN A 1 107 ? 16.179 4.396 -3.911 1.00 95.94 107 GLN A N 1
ATOM 830 C CA . GLN A 1 107 ? 17.083 5.089 -2.983 1.00 95.94 107 GLN A CA 1
ATOM 831 C C . GLN A 1 107 ? 16.538 6.465 -2.592 1.00 95.94 107 GLN A C 1
ATOM 833 O O . GLN A 1 107 ? 16.588 6.847 -1.425 1.00 95.94 107 GLN A O 1
ATOM 838 N N . THR A 1 108 ? 15.982 7.191 -3.563 1.00 96.69 108 THR A N 1
ATOM 839 C CA . THR A 1 108 ? 15.274 8.445 -3.309 1.00 96.69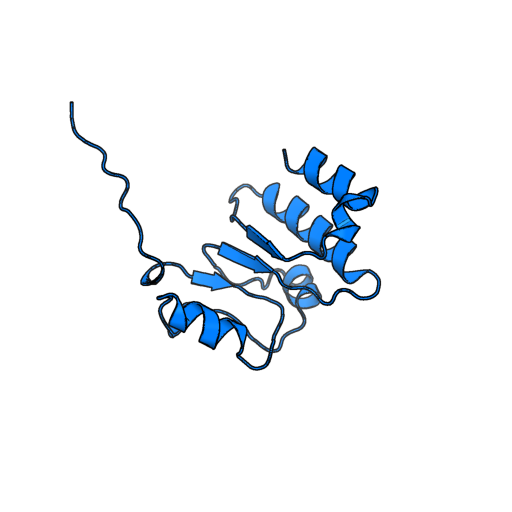 108 THR A CA 1
ATOM 840 C C . THR A 1 108 ? 14.059 8.215 -2.420 1.00 96.69 108 THR A C 1
ATOM 842 O O . THR A 1 1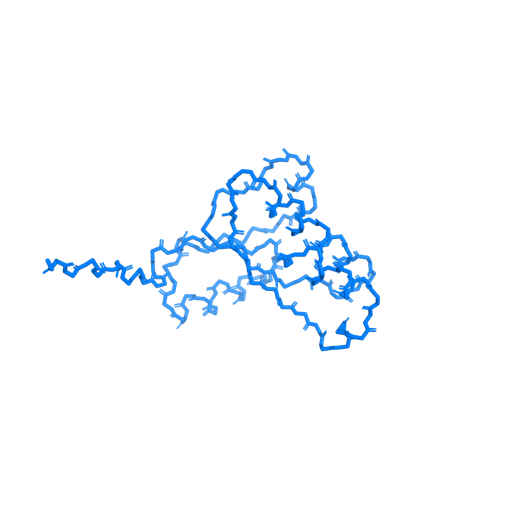08 ? 13.969 8.864 -1.390 1.00 96.69 108 THR A O 1
ATOM 845 N N . PHE A 1 109 ? 13.189 7.252 -2.730 1.00 96.69 109 PHE A N 1
ATOM 846 C CA . PHE A 1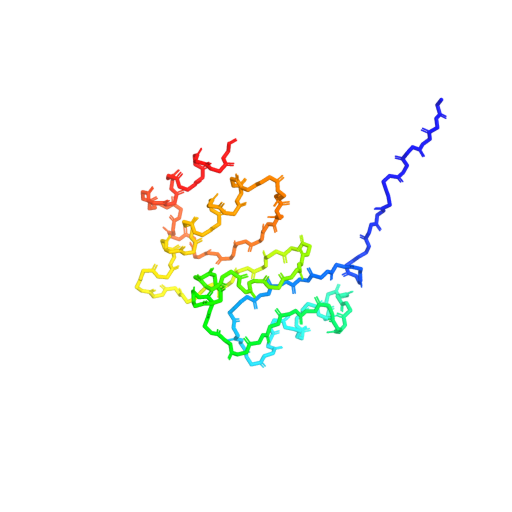 109 ? 12.037 6.936 -1.883 1.00 96.69 109 PHE A CA 1
ATOM 847 C C . PHE A 1 109 ? 12.418 6.685 -0.417 1.00 96.69 109 PHE A C 1
ATOM 849 O O . PHE A 1 109 ? 11.840 7.303 0.468 1.00 96.69 109 PHE A O 1
ATOM 856 N N . VAL A 1 110 ? 13.418 5.838 -0.153 1.00 95.88 110 VAL A N 1
ATOM 857 C CA . VAL A 1 110 ? 13.852 5.525 1.220 1.00 95.88 110 VAL A CA 1
ATOM 858 C C . VAL A 1 110 ? 14.403 6.759 1.938 1.00 95.88 110 VAL A C 1
ATOM 860 O O . VAL A 1 110 ? 14.110 6.952 3.112 1.00 95.88 110 VAL A O 1
ATOM 863 N N . ARG A 1 111 ? 15.178 7.604 1.246 1.00 96.75 111 ARG A N 1
ATOM 864 C CA . ARG A 1 111 ? 15.729 8.837 1.828 1.00 96.75 111 ARG A CA 1
ATOM 865 C C . ARG A 1 111 ? 14.641 9.853 2.174 1.00 96.75 111 ARG A C 1
ATOM 867 O O . ARG A 1 111 ? 14.760 10.515 3.189 1.00 96.75 111 ARG A O 1
ATOM 874 N N . GLU A 1 112 ? 13.632 10.000 1.320 1.00 96.69 112 GLU A N 1
ATOM 875 C CA . GLU A 1 112 ? 12.535 10.960 1.523 1.00 96.69 112 GLU A CA 1
ATOM 876 C C . GLU A 1 112 ? 11.495 10.471 2.544 1.00 96.69 112 GLU A C 1
ATOM 878 O O . GLU A 1 112 ? 10.697 11.267 3.034 1.00 96.69 112 GLU A O 1
ATOM 883 N N . LEU A 1 113 ? 11.455 9.162 2.807 1.00 93.44 113 LEU A N 1
ATOM 884 C CA . LEU A 1 113 ? 10.559 8.543 3.781 1.00 93.44 113 LEU A CA 1
ATOM 885 C C . LEU A 1 113 ? 11.104 8.614 5.220 1.00 93.44 113 LEU A C 1
ATOM 887 O O . LEU A 1 113 ? 10.307 8.595 6.156 1.00 93.44 113 LEU A O 1
ATOM 891 N N . ALA A 1 114 ? 12.432 8.621 5.376 1.00 80.50 114 ALA A N 1
ATOM 892 C CA . ALA A 1 114 ? 13.141 8.636 6.659 1.00 80.50 114 ALA A CA 1
ATOM 893 C C . ALA A 1 114 ? 13.180 10.035 7.292 1.00 80.50 114 ALA A C 1
ATOM 895 O O . ALA A 1 114 ? 13.095 10.095 8.540 1.00 80.50 114 ALA A O 1
#

Secondary structure (DSSP, 8-state):
----------GGG--EE--S--TTHHHHHHHHTT--GGGEE--SS-HHHHHHTT-PPP-SEEEE----STTHHHHHHHHHHHHHTSSS---EEE---GGGGGSHHHHHHHHHH-

Foldseek 3Di:
DDDPPDPPDDLQVWQEEEADADVCPVLVVSVVVPHHSVRYHHDPDDPVVCVVVVNPDDGQEYEYDWDPDDCGVLVVLVSQLVQCPDPDHHYYHDDDDPVCCVDPSVVVSVVSND

pLDDT: mean 89.76, std 13.06, range [38.81, 97.06]

Organism: NCBI:txid156174

InterPro domains:
  IPR002052 DNA methylase, N-6 adenine-specific, conserved site [PS00092] (62-68)

Sequence (114 aa):
MGKDATSNGTLGELTVYDPYYCQGSVRRALVGLGLAEGCCLNSNEDFYQVVEKGAVPAHDVLLTNPPYSGEHKQRLLQILLDRQRQPAVVPFLLLMPAWLSATHYWQTFVRELA